Protein AF-A0A022QL47-F1 (afdb_monomer_lite)

Foldseek 3Di:
DDDPDDPDPDPPVVPDPLCVLLVQLLVCLLVLVLVSNLVSVCVVPVCLCVVPVVLQLLSLLSNLLSCVVVVVLVVSVVSLVPRNVVSCVVPVVCVVVSCLSVVSSVDPDLVPRPSVCSNDSVSSVVSSVVSSVSSVCVVCVPPPPVVVVVVVVVVVVVVVVVVVPPDPDPDDDD

pLDDT: mean 76.13, std 16.94, range [38.12, 95.69]

Secondary structure (DSSP, 8-state):
----------SSSSSSHHHHHHHHHHHHHHHT-HHHHHHHHHHH-THHHHH-HHHHHHHHHHHHHHHHHTT-HHHHHHHIIIIIHHHHHH-GGGHHHHHHHHHHHH-S-GGG-TTGGGG-HHHHHHHHHHHHHHHHHHHHTTTTHHHHHHHHHHHHHHHHHHTTS---------

Organism: Erythranthe guttata (NCBI:txid4155)

Structure (mmCIF, N/CA/C/O backbone):
data_AF-A0A022QL47-F1
#
_entry.id   AF-A0A022QL47-F1
#
loop_
_atom_site.group_PDB
_atom_site.id
_atom_site.type_symbol
_atom_site.label_atom_id
_atom_site.label_alt_id
_atom_site.label_comp_id
_atom_site.label_asym_id
_atom_site.label_entity_id
_atom_site.label_seq_id
_atom_site.pdbx_PDB_ins_code
_atom_site.Cartn_x
_atom_site.Cartn_y
_atom_site.Cartn_z
_atom_site.occupancy
_atom_site.B_iso_or_equiv
_atom_site.auth_seq_id
_atom_site.auth_comp_id
_atom_site.auth_asym_id
_atom_site.auth_atom_id
_atom_site.pdbx_PDB_model_num
ATOM 1 N N . MET A 1 1 ? 12.591 -13.178 -60.374 1.00 45.16 1 MET A N 1
ATOM 2 C CA . MET A 1 1 ? 12.314 -13.705 -59.021 1.00 45.16 1 MET A CA 1
ATOM 3 C C . MET A 1 1 ? 13.533 -13.431 -58.144 1.00 45.16 1 MET A C 1
ATOM 5 O O . MET A 1 1 ? 14.550 -14.083 -58.324 1.00 45.16 1 MET A O 1
ATOM 9 N N . ARG A 1 2 ? 13.477 -12.410 -57.283 1.00 39.09 2 ARG A N 1
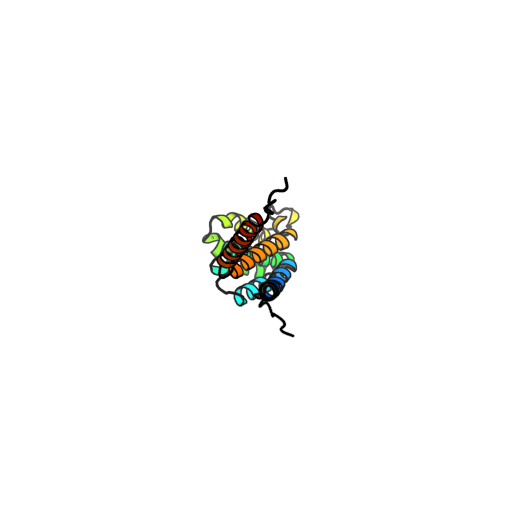ATOM 10 C CA . ARG A 1 2 ? 14.385 -12.206 -56.140 1.00 39.09 2 ARG A CA 1
ATOM 11 C C . ARG A 1 2 ? 13.672 -11.248 -55.192 1.00 39.09 2 ARG A C 1
ATOM 13 O O . ARG A 1 2 ? 13.524 -10.068 -55.479 1.00 39.09 2 ARG A O 1
ATOM 20 N N . ILE A 1 3 ? 13.101 -11.834 -54.152 1.00 42.62 3 ILE A N 1
ATOM 21 C CA . ILE A 1 3 ? 12.292 -11.172 -53.137 1.00 42.62 3 ILE A CA 1
ATOM 22 C C . ILE A 1 3 ? 13.297 -10.614 -52.128 1.00 42.62 3 ILE A C 1
ATOM 24 O O . ILE A 1 3 ? 13.985 -11.390 -51.467 1.00 42.62 3 ILE A O 1
ATOM 28 N N . TYR A 1 4 ? 13.461 -9.293 -52.072 1.00 40.34 4 TYR A N 1
ATOM 29 C CA . TYR A 1 4 ? 14.269 -8.660 -51.032 1.00 40.34 4 TYR A CA 1
ATOM 30 C C . TYR A 1 4 ? 13.483 -8.721 -49.721 1.00 40.34 4 TYR A C 1
ATOM 32 O O . TYR A 1 4 ? 12.565 -7.938 -49.492 1.00 40.34 4 TYR A O 1
ATOM 40 N N . GLY A 1 5 ? 13.823 -9.700 -48.884 1.00 44.22 5 GLY A N 1
ATOM 41 C CA . GLY A 1 5 ? 13.410 -9.736 -47.488 1.00 44.22 5 GLY A CA 1
ATOM 42 C C . GLY A 1 5 ? 14.140 -8.635 -46.729 1.00 44.22 5 GLY A C 1
ATOM 43 O O . GLY A 1 5 ? 15.315 -8.782 -46.402 1.00 44.22 5 GLY A O 1
ATOM 44 N N . PHE A 1 6 ? 13.450 -7.525 -46.477 1.00 38.12 6 PHE A N 1
ATOM 45 C CA . PHE A 1 6 ? 13.882 -6.538 -45.495 1.00 38.12 6 PHE A CA 1
ATOM 46 C C . PHE A 1 6 ? 13.832 -7.190 -44.106 1.00 38.12 6 PHE A C 1
ATOM 48 O O . PHE A 1 6 ? 12.758 -7.645 -43.701 1.00 38.12 6 PHE A O 1
ATOM 55 N N . PRO A 1 7 ? 14.944 -7.258 -43.351 1.00 47.56 7 PRO A N 1
ATOM 56 C CA . PRO A 1 7 ? 14.880 -7.659 -41.962 1.00 47.56 7 PRO A CA 1
ATOM 57 C C . PRO A 1 7 ? 14.367 -6.441 -41.199 1.00 47.56 7 PRO A C 1
ATOM 59 O O . PRO A 1 7 ? 15.139 -5.567 -40.811 1.00 47.56 7 PRO A O 1
ATOM 62 N N . TYR A 1 8 ? 13.052 -6.334 -41.030 1.00 42.28 8 TYR A N 1
ATOM 63 C CA . TYR A 1 8 ? 12.524 -5.425 -40.023 1.00 42.28 8 TYR A CA 1
ATOM 64 C C . TYR A 1 8 ? 13.057 -5.903 -38.664 1.00 42.28 8 TYR A C 1
ATOM 66 O O . TYR A 1 8 ? 12.817 -7.062 -38.306 1.00 42.28 8 TYR A O 1
ATOM 74 N N . PRO A 1 9 ? 13.798 -5.078 -37.904 1.00 49.03 9 PRO A N 1
ATOM 75 C CA . PRO A 1 9 ? 14.074 -5.410 -36.518 1.00 49.03 9 PRO A CA 1
ATOM 76 C C . PRO A 1 9 ? 12.726 -5.464 -35.792 1.00 49.03 9 PRO A C 1
ATOM 78 O O . PRO A 1 9 ? 11.883 -4.583 -35.967 1.00 49.03 9 PRO A O 1
ATOM 81 N N . ARG A 1 10 ? 12.506 -6.554 -35.052 1.00 45.31 10 ARG A N 1
ATOM 82 C CA . ARG A 1 10 ? 11.293 -6.872 -34.287 1.00 45.31 10 ARG A CA 1
ATOM 83 C C . ARG A 1 10 ? 10.793 -5.667 -33.481 1.00 45.31 10 ARG A C 1
ATOM 85 O O . ARG A 1 10 ? 11.210 -5.453 -32.352 1.00 45.31 10 ARG A O 1
ATOM 92 N N . LEU A 1 11 ? 9.830 -4.937 -34.037 1.00 44.00 11 LEU A N 1
ATOM 93 C CA . LEU A 1 11 ? 8.949 -4.040 -33.280 1.00 44.00 11 LEU A CA 1
ATOM 94 C C . LEU A 1 11 ? 7.898 -4.824 -32.470 1.00 44.00 11 LEU A C 1
ATOM 96 O O . LEU A 1 11 ? 7.234 -4.250 -31.622 1.00 44.00 11 LEU A O 1
ATOM 100 N N . ALA A 1 12 ? 7.763 -6.134 -32.709 1.00 46.38 12 ALA A N 1
ATOM 101 C CA . ALA A 1 12 ? 6.812 -7.002 -32.014 1.00 46.38 12 ALA A CA 1
ATOM 102 C C . ALA A 1 12 ? 7.327 -7.559 -30.672 1.00 46.38 12 ALA A C 1
ATOM 104 O O . ALA A 1 12 ? 6.526 -8.029 -29.871 1.00 46.38 12 ALA A O 1
ATOM 105 N N . ASP A 1 13 ? 8.637 -7.501 -30.405 1.00 44.72 13 ASP A N 1
ATOM 106 C CA . ASP A 1 13 ? 9.207 -8.093 -29.183 1.00 44.72 13 ASP A CA 1
ATOM 107 C C . ASP A 1 13 ? 9.128 -7.142 -27.975 1.00 44.72 13 ASP A C 1
ATOM 109 O O . ASP A 1 13 ? 9.217 -7.587 -26.836 1.00 44.72 13 ASP A O 1
ATOM 113 N N . VAL A 1 14 ? 8.918 -5.840 -28.204 1.00 51.97 14 VAL A N 1
ATOM 114 C CA . VAL A 1 14 ? 8.847 -4.837 -27.126 1.00 51.97 14 VAL A CA 1
ATOM 115 C C . VAL A 1 14 ? 7.505 -4.864 -26.370 1.00 51.97 14 VAL A C 1
ATOM 117 O O . VAL A 1 14 ? 7.436 -4.398 -25.233 1.00 51.97 14 VAL A O 1
ATOM 120 N N . ASP A 1 15 ? 6.450 -5.469 -26.923 1.00 53.66 15 ASP A N 1
ATOM 121 C CA . ASP A 1 15 ? 5.080 -5.135 -26.496 1.00 53.66 15 ASP A CA 1
ATOM 122 C C . ASP A 1 15 ? 4.244 -6.300 -25.933 1.00 53.66 15 ASP A C 1
ATOM 124 O O . ASP A 1 15 ? 3.122 -6.097 -25.485 1.00 53.66 15 ASP A O 1
ATOM 128 N N . CYS A 1 16 ? 4.766 -7.531 -25.899 1.00 49.19 16 CYS A N 1
ATOM 129 C CA . CYS A 1 16 ? 4.059 -8.658 -25.266 1.00 49.19 16 CYS A CA 1
ATOM 130 C C . CYS A 1 16 ? 4.639 -9.023 -23.899 1.00 49.19 16 CYS A C 1
ATOM 132 O O . CYS A 1 16 ? 3.880 -9.186 -22.952 1.00 49.19 16 CYS A O 1
ATOM 134 N N . GLU A 1 17 ? 5.962 -9.107 -23.750 1.00 52.97 17 GLU A N 1
ATOM 135 C CA . GLU A 1 17 ? 6.579 -9.504 -22.474 1.00 52.97 17 GLU A CA 1
ATOM 136 C C . GLU A 1 17 ? 6.327 -8.462 -21.377 1.00 52.97 17 GLU A C 1
ATOM 138 O O . GLU A 1 17 ? 5.852 -8.792 -20.294 1.00 52.97 17 GLU A O 1
ATOM 143 N N . THR A 1 18 ? 6.528 -7.176 -21.671 1.00 58.31 18 THR A N 1
ATOM 144 C CA . THR A 1 18 ? 6.310 -6.099 -20.692 1.00 58.31 18 THR A CA 1
ATOM 145 C C . THR A 1 18 ? 4.830 -5.910 -20.345 1.00 58.31 18 THR A C 1
ATOM 147 O O . THR A 1 18 ? 4.514 -5.559 -19.207 1.00 58.31 18 THR A O 1
ATOM 150 N N . VAL A 1 19 ? 3.913 -6.150 -21.292 1.00 60.50 19 VAL A N 1
ATOM 151 C CA . VAL A 1 19 ? 2.455 -6.071 -21.088 1.00 60.50 19 VAL A CA 1
ATOM 152 C C . VAL A 1 19 ? 1.932 -7.282 -20.314 1.00 60.50 19 VAL A C 1
ATOM 154 O O . VAL A 1 19 ? 1.113 -7.126 -19.405 1.00 60.50 19 VAL A O 1
ATOM 157 N N . VAL A 1 20 ? 2.425 -8.484 -20.609 1.00 63.91 20 VAL A N 1
ATOM 158 C CA . VAL A 1 20 ? 2.058 -9.706 -19.881 1.00 63.91 20 VAL A CA 1
ATOM 159 C C . VAL A 1 20 ? 2.553 -9.659 -18.436 1.00 63.91 20 VAL A C 1
ATOM 161 O O . VAL A 1 20 ? 1.839 -10.130 -17.559 1.00 63.91 20 VAL A O 1
ATOM 164 N N . LEU A 1 21 ? 3.705 -9.039 -18.160 1.00 67.19 21 LEU A N 1
ATOM 165 C CA . LEU A 1 21 ? 4.264 -8.948 -16.803 1.00 67.19 21 LEU A CA 1
ATOM 166 C C . LEU A 1 21 ? 3.598 -7.864 -15.934 1.00 67.19 21 LEU A C 1
ATOM 168 O O . LEU A 1 21 ? 3.391 -8.076 -14.744 1.00 67.19 21 LEU A O 1
ATOM 172 N N . ARG A 1 22 ? 3.207 -6.715 -16.507 1.00 74.81 22 ARG A N 1
ATOM 173 C CA . ARG A 1 22 ? 2.544 -5.623 -15.754 1.00 74.81 22 ARG A CA 1
ATOM 174 C C . ARG A 1 22 ? 1.071 -5.886 -15.455 1.00 74.81 22 ARG A C 1
ATOM 176 O O . ARG A 1 22 ? 0.544 -5.416 -14.450 1.00 74.81 22 ARG A O 1
ATOM 183 N N . THR A 1 23 ? 0.387 -6.602 -16.350 1.00 78.56 23 THR A N 1
ATOM 184 C CA . THR A 1 23 ? -1.071 -6.775 -16.288 1.00 78.56 23 THR A CA 1
ATOM 185 C C . THR A 1 23 ? -1.529 -7.508 -15.018 1.00 78.56 23 THR A C 1
ATOM 187 O O . THR A 1 23 ? -2.503 -7.051 -14.420 1.00 78.56 23 THR A O 1
ATOM 190 N N . PRO A 1 24 ? -0.872 -8.595 -14.566 1.00 83.06 24 PRO A N 1
ATOM 191 C CA . PRO A 1 24 ? -1.206 -9.277 -13.318 1.00 83.06 24 PRO A CA 1
ATOM 192 C C . PRO A 1 24 ? -1.069 -8.358 -12.105 1.00 83.06 24 PRO A C 1
ATOM 194 O O . PRO A 1 24 ? -2.014 -8.248 -11.330 1.00 83.06 24 PRO A O 1
ATOM 197 N N . ILE A 1 25 ? 0.050 -7.633 -11.999 1.00 84.88 25 ILE A N 1
ATOM 198 C CA . ILE A 1 25 ? 0.331 -6.712 -10.888 1.00 84.88 25 ILE A CA 1
ATOM 199 C C . ILE A 1 25 ? -0.711 -5.593 -10.850 1.00 84.88 25 ILE A C 1
ATOM 201 O O . ILE A 1 25 ? -1.343 -5.348 -9.825 1.00 84.88 25 ILE A O 1
ATOM 205 N N . LYS A 1 26 ? -0.958 -4.947 -11.996 1.00 85.56 26 LYS A N 1
ATOM 206 C CA . LYS A 1 26 ? -1.948 -3.872 -12.111 1.00 85.56 26 LYS A CA 1
ATOM 207 C C . LYS A 1 26 ? -3.350 -4.353 -11.735 1.00 85.56 26 LYS A C 1
ATOM 209 O O . LYS A 1 26 ? -4.063 -3.652 -11.020 1.00 85.56 26 LYS A O 1
ATOM 214 N N . LYS A 1 27 ? -3.736 -5.552 -12.186 1.00 86.06 27 LYS A N 1
ATOM 215 C CA . LYS A 1 27 ? -5.027 -6.163 -11.844 1.00 86.06 27 LYS A CA 1
ATOM 216 C C . LYS A 1 27 ? -5.136 -6.469 -10.356 1.00 86.06 27 LYS A C 1
ATOM 218 O O . LYS A 1 27 ? -6.167 -6.138 -9.787 1.00 86.06 27 LYS A O 1
ATOM 223 N N . ALA A 1 28 ? -4.093 -7.038 -9.750 1.00 87.25 28 ALA A N 1
ATOM 224 C CA . ALA A 1 28 ? -4.059 -7.354 -8.324 1.00 87.25 28 ALA A CA 1
ATOM 225 C C . ALA A 1 28 ? -4.284 -6.092 -7.471 1.00 87.25 28 ALA A C 1
ATOM 227 O O . ALA A 1 28 ? -5.193 -6.055 -6.643 1.00 87.25 28 ALA A O 1
ATOM 228 N N . ILE A 1 29 ? -3.578 -4.998 -7.778 1.00 87.88 29 ILE A N 1
ATOM 229 C CA . ILE A 1 29 ? -3.757 -3.707 -7.090 1.00 87.88 29 ILE A CA 1
ATOM 230 C C . ILE A 1 29 ? -5.183 -3.170 -7.279 1.00 87.88 29 ILE A C 1
ATOM 232 O O . ILE A 1 29 ? -5.834 -2.760 -6.319 1.00 87.88 29 ILE A O 1
ATOM 236 N N . GLN A 1 30 ? -5.706 -3.197 -8.508 1.00 86.38 30 GLN A N 1
ATOM 237 C CA . GLN A 1 30 ? -7.056 -2.706 -8.803 1.00 86.38 30 GLN A CA 1
ATOM 238 C C . GLN A 1 30 ? -8.153 -3.518 -8.098 1.00 86.38 30 GLN A C 1
ATOM 240 O O . GLN A 1 30 ? -9.165 -2.948 -7.679 1.00 86.38 30 GLN A O 1
ATOM 245 N N . SER A 1 31 ? -7.954 -4.827 -7.920 1.00 86.12 31 SER A N 1
ATOM 246 C CA . SER A 1 31 ? -8.871 -5.678 -7.157 1.00 86.12 31 SER A CA 1
ATOM 247 C C . SER A 1 31 ? -8.744 -5.525 -5.639 1.00 86.12 31 SER A C 1
ATOM 249 O O . SER A 1 31 ? -9.619 -6.016 -4.933 1.00 86.12 31 SER A O 1
ATOM 251 N N . GLY A 1 32 ? -7.725 -4.817 -5.135 1.00 85.19 32 GLY A N 1
ATOM 252 C CA . GLY A 1 32 ? -7.425 -4.731 -3.699 1.00 85.19 32 GLY A CA 1
ATOM 253 C C . GLY A 1 32 ? -6.648 -5.941 -3.165 1.00 85.19 32 GLY A C 1
ATOM 254 O O . GLY A 1 32 ? -6.591 -6.154 -1.963 1.00 85.19 32 GLY A O 1
ATOM 255 N N . ASP A 1 33 ? -6.051 -6.737 -4.051 1.00 89.06 33 ASP A N 1
ATOM 256 C CA . ASP A 1 33 ? -5.192 -7.871 -3.704 1.00 89.06 33 ASP A CA 1
ATOM 257 C C . ASP A 1 33 ? -3.732 -7.390 -3.648 1.00 89.06 33 ASP A C 1
ATOM 259 O O . ASP A 1 33 ? -2.930 -7.597 -4.564 1.00 89.06 33 ASP A O 1
ATOM 263 N N . ALA A 1 34 ? -3.429 -6.610 -2.607 1.00 90.12 34 ALA A N 1
ATOM 264 C CA . ALA A 1 34 ? -2.125 -5.972 -2.433 1.00 90.12 34 ALA A CA 1
ATOM 265 C C . ALA A 1 34 ? -1.014 -6.990 -2.137 1.00 90.12 34 ALA A C 1
ATOM 267 O O . ALA A 1 34 ? 0.090 -6.843 -2.657 1.00 90.12 34 ALA A O 1
ATOM 268 N N . GLU A 1 35 ? -1.322 -8.041 -1.375 1.00 90.31 35 GLU A N 1
ATOM 269 C CA . GLU A 1 35 ? -0.392 -9.130 -1.055 1.00 90.31 35 GLU A CA 1
ATOM 270 C C . GLU A 1 35 ? 0.105 -9.803 -2.338 1.00 90.31 35 GLU A C 1
ATOM 272 O O . GLU A 1 35 ? 1.308 -9.828 -2.609 1.00 90.31 35 GLU A O 1
ATOM 277 N N . ARG A 1 36 ? -0.818 -10.204 -3.221 1.00 90.25 36 ARG A N 1
ATOM 278 C CA . ARG A 1 36 ? -0.448 -10.753 -4.525 1.00 90.25 36 ARG A CA 1
ATOM 279 C C . ARG A 1 36 ? 0.353 -9.765 -5.368 1.00 90.25 36 ARG A C 1
ATOM 281 O O . ARG A 1 36 ? 1.274 -10.166 -6.074 1.00 90.25 36 ARG A O 1
ATOM 288 N N . ALA A 1 37 ? 0.014 -8.477 -5.340 1.00 89.56 37 ALA A N 1
ATOM 289 C CA . ALA A 1 37 ? 0.770 -7.475 -6.089 1.00 89.56 37 ALA A CA 1
ATOM 290 C C . ALA A 1 37 ? 2.231 -7.380 -5.614 1.00 89.56 37 ALA A C 1
ATOM 292 O O . ALA A 1 37 ? 3.135 -7.271 -6.447 1.00 89.56 37 ALA A O 1
ATOM 293 N N . ILE A 1 38 ? 2.462 -7.447 -4.300 1.00 90.19 38 ILE A N 1
ATOM 294 C CA . ILE A 1 38 ? 3.795 -7.452 -3.683 1.00 90.19 38 ILE A CA 1
ATOM 295 C C . ILE A 1 38 ? 4.562 -8.722 -4.072 1.00 90.19 38 ILE A C 1
ATOM 297 O O . ILE A 1 38 ? 5.718 -8.632 -4.493 1.00 90.19 38 ILE A O 1
ATOM 301 N N . GLU A 1 39 ? 3.924 -9.893 -3.996 1.00 90.94 39 GLU A N 1
ATOM 302 C CA . GLU A 1 39 ? 4.519 -11.169 -4.412 1.00 90.94 39 GLU A CA 1
ATOM 303 C C . GLU A 1 39 ? 4.940 -11.151 -5.884 1.00 90.94 39 GLU A C 1
ATOM 305 O O . GLU A 1 39 ? 6.089 -11.453 -6.207 1.00 90.94 39 GL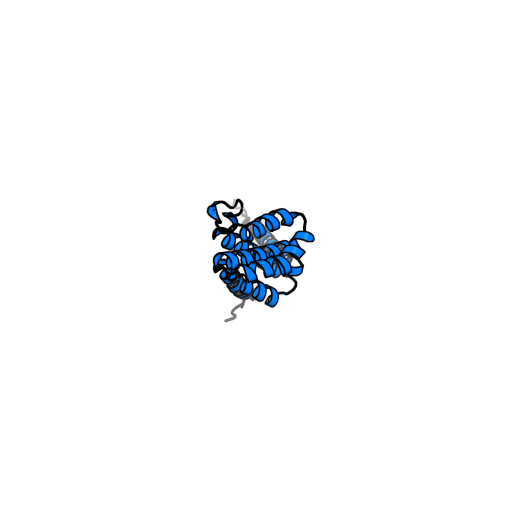U A O 1
ATOM 310 N N . GLU A 1 40 ? 4.043 -10.738 -6.781 1.00 87.62 40 GLU A N 1
ATOM 311 C CA . GLU A 1 40 ? 4.307 -10.664 -8.221 1.00 87.62 40 GLU A CA 1
ATOM 312 C C . GLU A 1 40 ? 5.432 -9.662 -8.533 1.00 87.62 40 GLU A C 1
ATOM 314 O O . GLU A 1 40 ? 6.287 -9.937 -9.375 1.00 87.62 40 GLU A O 1
ATOM 319 N N . LEU A 1 41 ? 5.502 -8.527 -7.826 1.00 87.50 41 LEU A N 1
ATOM 320 C CA . LEU A 1 41 ? 6.609 -7.571 -7.963 1.00 87.50 41 LEU A CA 1
ATOM 321 C C . LEU A 1 41 ? 7.945 -8.154 -7.495 1.00 87.50 41 LEU A C 1
ATOM 323 O O . LEU A 1 41 ? 8.961 -7.970 -8.168 1.00 87.50 41 LEU A O 1
ATOM 327 N N . ASN A 1 42 ? 7.955 -8.874 -6.375 1.00 87.56 42 ASN A N 1
ATOM 328 C CA . ASN A 1 42 ? 9.155 -9.532 -5.868 1.00 87.56 42 ASN A CA 1
ATOM 329 C C . ASN A 1 42 ? 9.600 -10.692 -6.769 1.00 87.56 42 ASN A C 1
ATOM 331 O O . ASN A 1 42 ? 10.799 -10.859 -6.990 1.00 87.56 42 ASN A O 1
ATOM 335 N N . HIS A 1 43 ? 8.663 -11.458 -7.331 1.00 87.06 43 HIS A N 1
ATOM 336 C CA . HIS A 1 43 ? 8.947 -12.489 -8.333 1.00 87.06 43 HIS A CA 1
ATOM 337 C C . HIS A 1 43 ? 9.511 -11.890 -9.621 1.00 87.06 43 HIS A C 1
ATOM 339 O O . HIS A 1 43 ? 10.428 -12.457 -10.216 1.00 87.06 43 HIS A O 1
ATOM 345 N N . LEU A 1 44 ? 8.987 -10.735 -10.034 1.00 83.38 44 LEU A N 1
ATOM 346 C CA . LEU A 1 44 ? 9.455 -10.015 -11.209 1.00 8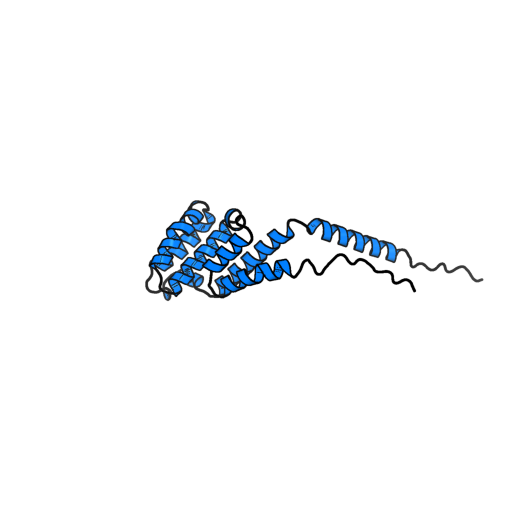3.38 44 LEU A CA 1
ATOM 347 C C . LEU A 1 44 ? 10.884 -9.505 -11.021 1.00 83.38 44 LEU A C 1
ATOM 349 O O . LEU A 1 44 ? 11.738 -9.708 -11.885 1.00 83.38 44 LEU A O 1
ATOM 353 N N . ASN A 1 45 ? 11.142 -8.824 -9.904 1.00 81.56 45 ASN A N 1
ATOM 354 C CA . ASN A 1 45 ? 12.470 -8.378 -9.510 1.00 81.56 45 ASN A CA 1
ATOM 355 C C . ASN A 1 45 ? 12.492 -8.003 -8.008 1.00 81.56 45 ASN A C 1
ATOM 357 O O . ASN A 1 45 ? 11.972 -6.944 -7.640 1.00 81.56 45 ASN A O 1
ATOM 361 N N . PRO A 1 46 ? 13.192 -8.778 -7.153 1.00 85.81 46 PRO A N 1
ATOM 362 C CA . PRO A 1 46 ? 13.268 -8.538 -5.706 1.00 85.81 46 PRO A CA 1
ATOM 363 C C . PRO A 1 46 ? 13.891 -7.196 -5.296 1.00 85.81 46 PRO A C 1
ATOM 365 O O . PRO A 1 46 ? 13.835 -6.814 -4.126 1.00 85.81 46 PRO A O 1
ATOM 368 N N . SER A 1 47 ? 14.556 -6.499 -6.219 1.00 85.62 47 SER A N 1
ATOM 369 C CA . SER A 1 47 ? 15.158 -5.193 -5.959 1.00 85.62 47 SER A CA 1
ATOM 370 C C . SER A 1 47 ? 14.182 -4.031 -6.146 1.00 85.62 47 SER A C 1
ATOM 372 O O . SER A 1 47 ? 14.458 -2.954 -5.629 1.00 85.62 47 SER A O 1
ATOM 374 N N . ILE A 1 48 ? 13.042 -4.213 -6.831 1.00 85.19 48 ILE A N 1
ATOM 375 C CA . ILE A 1 48 ? 12.088 -3.122 -7.119 1.00 85.19 48 ILE A CA 1
ATOM 376 C C . ILE A 1 48 ? 11.635 -2.421 -5.834 1.00 85.19 48 ILE A C 1
ATOM 378 O O . ILE A 1 48 ? 11.731 -1.198 -5.736 1.00 85.19 48 ILE A O 1
ATOM 382 N N . LEU A 1 49 ? 11.195 -3.192 -4.837 1.00 87.06 49 LEU A N 1
ATOM 383 C CA . LEU A 1 49 ? 10.706 -2.643 -3.570 1.00 87.06 49 LEU A CA 1
ATOM 384 C C . LEU A 1 49 ? 11.849 -2.138 -2.678 1.00 87.06 49 LEU A C 1
ATOM 386 O O . LEU A 1 49 ? 11.701 -1.130 -1.994 1.00 87.06 49 LEU A O 1
ATOM 390 N N . LYS A 1 50 ? 13.026 -2.774 -2.745 1.00 86.81 50 LYS A N 1
ATOM 391 C CA . LYS A 1 50 ? 14.222 -2.351 -1.994 1.00 86.81 50 LYS A CA 1
ATOM 392 C C . LYS A 1 50 ? 14.777 -1.014 -2.483 1.00 86.81 50 LYS A C 1
ATOM 394 O O . LYS A 1 50 ? 15.263 -0.218 -1.688 1.00 86.81 50 LYS A O 1
ATOM 399 N N . GLU A 1 51 ? 14.726 -0.781 -3.791 1.00 87.75 51 GLU A N 1
ATOM 400 C CA . GLU A 1 51 ? 15.240 0.429 -4.435 1.00 87.75 51 GLU A CA 1
ATOM 401 C C . GLU A 1 51 ? 14.194 1.554 -4.497 1.00 87.75 51 GLU A C 1
ATOM 403 O O . GLU A 1 51 ? 14.534 2.686 -4.841 1.00 87.75 51 GLU A O 1
ATOM 408 N N . ASN A 1 52 ? 12.930 1.270 -4.165 1.00 88.62 52 ASN A N 1
ATOM 409 C CA . ASN A 1 52 ? 11.869 2.267 -4.070 1.00 88.62 52 ASN A CA 1
ATOM 410 C C . ASN A 1 52 ? 11.029 2.076 -2.792 1.00 88.62 52 ASN A C 1
ATOM 412 O O . ASN A 1 52 ? 9.918 1.542 -2.853 1.00 88.62 52 ASN A O 1
ATOM 416 N N . PRO A 1 53 ? 11.525 2.557 -1.638 1.00 89.50 53 PRO A N 1
ATOM 417 C CA . PRO A 1 53 ? 10.819 2.438 -0.364 1.00 89.50 53 PRO A CA 1
ATOM 418 C C . PRO A 1 53 ? 9.473 3.174 -0.348 1.00 89.50 53 PRO A C 1
ATOM 420 O O . PRO A 1 53 ? 8.574 2.770 0.378 1.00 89.50 53 PRO A O 1
ATOM 423 N N . GLY A 1 54 ? 9.288 4.211 -1.174 1.00 90.94 54 GLY A N 1
ATOM 424 C CA . GLY A 1 54 ? 7.987 4.869 -1.317 1.00 90.94 54 GLY A CA 1
ATOM 425 C C . GLY A 1 54 ? 6.942 3.963 -1.975 1.00 90.94 54 GLY A C 1
ATOM 426 O O . GLY A 1 54 ? 5.785 3.949 -1.559 1.00 90.94 54 GLY A O 1
ATOM 427 N N . LEU A 1 55 ? 7.349 3.171 -2.973 1.00 90.25 55 LEU A N 1
ATOM 428 C CA . LEU A 1 55 ? 6.473 2.189 -3.616 1.00 90.25 55 LEU A CA 1
ATOM 429 C C . LEU A 1 55 ? 6.132 1.040 -2.671 1.00 90.25 55 LEU A C 1
ATOM 431 O O . LEU A 1 55 ? 4.967 0.663 -2.586 1.00 90.25 55 LEU A O 1
ATOM 435 N N . ALA A 1 56 ? 7.135 0.532 -1.948 1.00 91.88 56 ALA A N 1
ATOM 436 C CA . ALA A 1 56 ? 6.929 -0.468 -0.906 1.00 91.88 56 ALA A CA 1
ATOM 437 C C . ALA A 1 56 ? 5.925 0.041 0.136 1.00 91.88 56 ALA A C 1
ATOM 439 O O . ALA A 1 56 ? 4.899 -0.591 0.350 1.00 91.88 56 ALA A O 1
ATOM 440 N N . PHE A 1 57 ? 6.143 1.248 0.671 1.00 93.56 57 PHE A N 1
ATOM 441 C CA . PHE A 1 57 ? 5.240 1.863 1.641 1.00 93.56 57 PHE A CA 1
ATOM 442 C C . PHE A 1 57 ? 3.793 1.926 1.148 1.00 93.56 57 PHE A C 1
ATOM 444 O O . PHE A 1 57 ? 2.883 1.570 1.883 1.00 93.56 57 PHE A O 1
ATOM 451 N N . ARG A 1 58 ? 3.552 2.358 -0.095 1.00 92.12 58 ARG A N 1
ATOM 452 C CA . ARG A 1 58 ? 2.182 2.468 -0.624 1.00 92.12 58 ARG A CA 1
ATOM 453 C C . ARG A 1 58 ? 1.505 1.120 -0.845 1.00 92.12 58 ARG A C 1
ATOM 455 O O . ARG A 1 58 ? 0.289 1.039 -0.692 1.00 92.12 58 ARG A O 1
ATOM 462 N N . LEU A 1 59 ? 2.257 0.082 -1.201 1.00 92.50 59 LEU A N 1
ATOM 463 C CA . LEU A 1 59 ? 1.713 -1.270 -1.339 1.00 92.50 59 LEU A CA 1
ATOM 464 C C . LEU A 1 59 ? 1.363 -1.872 0.024 1.00 92.50 59 LEU A C 1
ATOM 466 O O . LEU A 1 59 ? 0.257 -2.384 0.180 1.00 92.50 59 LEU A O 1
ATOM 470 N N . GLU A 1 60 ? 2.240 -1.721 1.018 1.00 94.50 60 GLU A N 1
ATOM 471 C CA . GLU A 1 60 ? 1.959 -2.143 2.396 1.00 94.50 60 GLU A CA 1
ATOM 472 C C . GLU A 1 60 ? 0.799 -1.337 3.002 1.00 94.50 60 GLU A C 1
ATOM 474 O O . GLU A 1 60 ? -0.097 -1.890 3.634 1.00 94.50 60 GLU A O 1
ATOM 479 N N . GLN A 1 61 ? 0.741 -0.026 2.741 1.00 93.75 61 GLN A N 1
ATOM 480 C CA . GLN A 1 61 ? -0.373 0.835 3.149 1.00 93.75 61 GLN A CA 1
ATOM 481 C C . GLN A 1 61 ? -1.692 0.341 2.541 1.00 93.75 61 GLN A C 1
ATOM 483 O O . GLN A 1 61 ? -2.701 0.269 3.242 1.00 93.75 61 GLN A O 1
ATOM 488 N N . LEU A 1 62 ? -1.691 -0.021 1.251 1.00 92.62 62 LEU A N 1
ATOM 489 C CA . LEU A 1 62 ? -2.865 -0.590 0.596 1.00 92.62 62 LEU A CA 1
ATOM 490 C C . LEU A 1 62 ? -3.271 -1.915 1.249 1.00 92.62 62 LEU A C 1
ATOM 492 O O . LEU A 1 62 ? -4.452 -2.100 1.515 1.00 92.62 62 LEU A O 1
ATOM 496 N N . LEU A 1 63 ? -2.322 -2.799 1.566 1.00 93.81 63 LEU A N 1
ATOM 497 C CA . LEU A 1 63 ? -2.610 -4.051 2.270 1.00 93.81 63 LEU A CA 1
ATOM 498 C C . LEU A 1 63 ? -3.279 -3.799 3.629 1.00 93.81 63 LEU A C 1
ATOM 500 O O . LEU A 1 63 ? -4.334 -4.370 3.905 1.00 93.81 63 LEU A O 1
ATOM 504 N N . VAL A 1 64 ? -2.736 -2.886 4.440 1.00 93.25 64 VAL A N 1
ATOM 505 C CA . VAL A 1 64 ? -3.333 -2.488 5.727 1.00 93.25 64 VAL A CA 1
ATOM 506 C C . VAL A 1 64 ? -4.758 -1.964 5.531 1.00 93.25 64 VAL A C 1
ATOM 508 O O . VAL A 1 64 ? -5.676 -2.390 6.229 1.00 93.25 64 VAL A O 1
ATOM 511 N N . ILE A 1 65 ? -4.975 -1.081 4.554 1.00 90.94 65 ILE A N 1
ATOM 512 C CA . ILE A 1 65 ? -6.299 -0.526 4.242 1.00 90.94 65 ILE A CA 1
ATOM 513 C C . ILE A 1 65 ? -7.292 -1.629 3.855 1.00 90.94 65 ILE A C 1
ATOM 515 O O . ILE A 1 65 ? -8.428 -1.629 4.329 1.00 90.94 65 ILE A O 1
ATOM 519 N N . GLU A 1 66 ? -6.894 -2.580 3.014 1.00 90.88 66 GLU A N 1
ATOM 520 C CA . GLU A 1 66 ? -7.773 -3.671 2.583 1.00 90.88 66 GLU A CA 1
ATOM 521 C C . GLU A 1 66 ? -8.092 -4.638 3.735 1.00 90.88 66 GLU A C 1
ATOM 523 O O . GLU A 1 66 ? -9.235 -5.083 3.869 1.00 90.88 66 GLU A O 1
ATOM 528 N N . LEU A 1 67 ? -7.140 -4.889 4.637 1.00 92.06 67 LEU A N 1
ATOM 529 C CA . LEU A 1 67 ? -7.383 -5.651 5.865 1.00 92.06 67 LEU A CA 1
ATOM 530 C C . LEU A 1 67 ? -8.383 -4.937 6.787 1.00 92.06 67 LEU A C 1
ATOM 532 O O . LEU A 1 67 ? -9.320 -5.571 7.278 1.00 92.06 67 LEU A O 1
ATOM 536 N N . ILE A 1 68 ? -8.262 -3.615 6.947 1.00 89.44 68 ILE A N 1
ATOM 537 C CA . ILE A 1 68 ? -9.222 -2.793 7.703 1.00 89.44 68 ILE A CA 1
ATOM 538 C C . ILE A 1 68 ? -10.624 -2.877 7.083 1.00 89.44 68 ILE A C 1
ATOM 540 O O . ILE A 1 68 ? -11.602 -3.094 7.797 1.00 89.44 68 ILE A O 1
ATOM 544 N N . ARG A 1 69 ? -10.743 -2.776 5.752 1.00 86.88 69 ARG A N 1
ATOM 545 C CA . ARG A 1 69 ? -12.034 -2.887 5.038 1.00 86.88 69 ARG A CA 1
ATOM 546 C C . ARG A 1 69 ? -12.697 -4.248 5.226 1.00 86.88 69 ARG A C 1
ATOM 548 O O . ARG A 1 69 ? -13.922 -4.323 5.283 1.00 86.88 69 ARG A O 1
ATOM 555 N N . ASN A 1 70 ? -11.894 -5.302 5.344 1.00 89.00 70 ASN A N 1
ATOM 556 C CA . ASN A 1 70 ? -12.353 -6.664 5.607 1.00 89.00 70 ASN A CA 1
ATOM 557 C C . ASN A 1 70 ? -12.562 -6.954 7.105 1.00 89.00 70 ASN A C 1
ATOM 559 O O . ASN A 1 70 ? -12.837 -8.095 7.472 1.00 89.00 70 ASN A O 1
ATOM 563 N N . ASN A 1 71 ? -12.455 -5.933 7.964 1.00 88.81 71 ASN A N 1
ATOM 564 C CA . ASN A 1 71 ? -12.570 -6.029 9.419 1.00 88.81 71 ASN A CA 1
ATOM 565 C C . ASN A 1 71 ? -11.544 -6.989 10.058 1.00 88.81 71 ASN A C 1
ATOM 567 O O . ASN A 1 71 ? -11.788 -7.555 11.124 1.00 88.81 71 ASN A O 1
ATOM 571 N N . ASN A 1 72 ? -10.390 -7.174 9.409 1.00 92.19 72 ASN A N 1
ATOM 572 C CA . ASN A 1 72 ? -9.267 -7.962 9.907 1.00 92.19 72 ASN A CA 1
ATOM 573 C C . ASN A 1 72 ? -8.223 -7.044 10.566 1.00 92.19 72 ASN A C 1
ATOM 575 O O . ASN A 1 72 ? -7.121 -6.845 10.055 1.00 92.19 72 ASN A O 1
ATOM 579 N N . LEU A 1 73 ? -8.605 -6.432 11.690 1.00 90.88 73 LEU A N 1
ATOM 580 C CA . LEU A 1 73 ? -7.793 -5.413 12.365 1.00 90.88 73 LEU A CA 1
ATOM 581 C C . LEU A 1 73 ? -6.509 -5.973 12.992 1.00 90.88 73 LEU A C 1
ATOM 583 O O . LEU A 1 73 ? -5.519 -5.254 13.082 1.00 90.88 73 LEU A O 1
ATOM 587 N N . GLU A 1 74 ? -6.517 -7.238 13.419 1.00 92.88 74 GLU A N 1
ATOM 588 C CA . GLU A 1 74 ? -5.354 -7.884 14.039 1.00 92.88 74 GLU A CA 1
ATOM 589 C C . GLU A 1 74 ? -4.210 -8.044 13.031 1.00 92.88 74 GLU A C 1
ATOM 591 O O . GLU A 1 74 ? -3.093 -7.596 13.293 1.00 92.88 74 GLU A O 1
ATOM 596 N N . GLU A 1 75 ? -4.500 -8.581 11.842 1.00 94.06 75 GLU A N 1
ATOM 597 C CA . GLU A 1 75 ? -3.489 -8.688 10.787 1.00 94.06 75 GLU A CA 1
ATOM 598 C C . GLU A 1 75 ? -3.101 -7.304 10.250 1.00 94.06 75 GLU A C 1
ATOM 600 O O . GLU A 1 75 ? -1.926 -7.047 10.005 1.00 94.06 75 GLU A O 1
ATOM 605 N N . ALA A 1 76 ? -4.058 -6.374 10.131 1.00 93.38 76 ALA A N 1
ATOM 606 C CA . ALA A 1 76 ? -3.764 -5.005 9.707 1.00 93.38 76 ALA A CA 1
ATOM 607 C C . ALA A 1 76 ? -2.763 -4.315 10.649 1.00 93.38 76 ALA A C 1
ATOM 609 O O . ALA A 1 76 ? -1.825 -3.660 10.194 1.00 93.38 76 ALA A O 1
ATOM 610 N N . LEU A 1 77 ? -2.944 -4.484 11.963 1.00 93.75 77 LEU A N 1
ATOM 611 C CA . LEU A 1 77 ? -2.035 -3.957 12.974 1.00 93.75 77 LEU A CA 1
ATOM 612 C C . LEU A 1 77 ? -0.651 -4.602 12.875 1.00 93.75 77 LEU A C 1
ATOM 614 O O . LEU A 1 77 ? 0.355 -3.903 12.984 1.00 93.75 77 LEU A O 1
ATOM 618 N N . LYS A 1 78 ? -0.600 -5.916 12.650 1.00 95.69 78 LYS A N 1
ATOM 619 C CA . LYS A 1 78 ? 0.655 -6.647 12.485 1.00 95.69 78 LYS A CA 1
ATOM 620 C C . LYS A 1 78 ? 1.440 -6.149 11.271 1.00 95.69 78 LYS A C 1
ATOM 622 O O . LYS A 1 78 ? 2.588 -5.751 11.437 1.00 95.69 78 LYS A O 1
ATOM 627 N N . VAL A 1 79 ? 0.813 -6.055 10.095 1.00 94.62 79 VAL A N 1
ATOM 628 C CA . VAL A 1 79 ? 1.453 -5.513 8.878 1.00 94.62 79 VAL A CA 1
ATOM 629 C C . VAL A 1 79 ? 1.908 -4.066 9.092 1.00 94.62 79 VAL A C 1
ATOM 631 O O . VAL A 1 79 ? 3.021 -3.692 8.717 1.00 94.62 79 VAL A O 1
ATOM 634 N N . ALA A 1 80 ? 1.094 -3.241 9.758 1.00 94.00 80 ALA A N 1
ATOM 635 C CA . ALA A 1 80 ? 1.468 -1.863 10.059 1.00 94.00 80 ALA A CA 1
ATOM 636 C C . ALA A 1 80 ? 2.729 -1.769 10.942 1.00 94.00 80 ALA A C 1
ATOM 638 O O . ALA A 1 80 ? 3.548 -0.872 10.743 1.00 94.00 80 ALA A O 1
ATOM 639 N N . GLN A 1 81 ? 2.902 -2.682 11.902 1.00 94.12 81 GLN A N 1
ATOM 640 C CA . GLN A 1 81 ? 4.059 -2.708 12.801 1.00 94.12 81 GLN A CA 1
ATOM 641 C C . GLN A 1 81 ? 5.298 -3.353 12.172 1.00 94.12 81 GLN A C 1
ATOM 643 O O . GLN A 1 81 ? 6.400 -2.837 12.346 1.00 94.12 81 GLN A O 1
ATOM 648 N N . GLU A 1 82 ? 5.129 -4.480 11.481 1.00 95.19 82 GLU A N 1
ATOM 649 C CA . GLU A 1 82 ? 6.237 -5.289 10.962 1.00 95.19 82 GLU A CA 1
ATOM 650 C C . GLU A 1 82 ? 6.800 -4.728 9.651 1.00 95.19 82 GLU A C 1
ATOM 652 O O . GLU A 1 82 ? 8.016 -4.732 9.468 1.00 95.19 82 GLU A O 1
ATOM 657 N N . GLU A 1 83 ? 5.944 -4.177 8.784 1.00 93.62 83 GLU A N 1
ATOM 658 C CA . GLU A 1 83 ? 6.334 -3.750 7.435 1.00 93.62 83 GLU A CA 1
ATOM 659 C C . GLU A 1 83 ? 6.260 -2.226 7.261 1.00 93.62 83 GLU A C 1
ATOM 661 O O . GLU A 1 83 ? 7.231 -1.585 6.848 1.00 93.62 83 GLU A O 1
ATOM 666 N N . LEU A 1 84 ? 5.132 -1.602 7.623 1.00 92.62 84 LEU A N 1
ATOM 667 C CA . LEU A 1 84 ? 4.895 -0.185 7.320 1.00 92.62 84 LEU A CA 1
ATOM 668 C C . LEU A 1 84 ? 5.713 0.767 8.214 1.00 92.62 84 LEU A C 1
ATOM 670 O O . LEU A 1 84 ? 6.326 1.720 7.717 1.00 92.62 84 LEU A O 1
ATOM 674 N N . ALA A 1 85 ? 5.753 0.514 9.526 1.00 92.88 85 ALA A N 1
ATOM 675 C CA . ALA A 1 85 ? 6.448 1.363 10.493 1.00 92.88 85 ALA A CA 1
ATOM 676 C C . ALA A 1 85 ? 7.965 1.466 10.231 1.00 92.88 85 ALA A C 1
ATOM 678 O O . ALA A 1 85 ? 8.461 2.593 10.143 1.00 92.88 85 ALA A O 1
ATOM 679 N N . PRO A 1 86 ? 8.711 0.368 9.978 1.00 93.69 86 PRO A N 1
ATOM 680 C CA . PRO A 1 86 ? 10.139 0.455 9.668 1.00 93.69 86 PRO A CA 1
ATOM 681 C C . PRO A 1 86 ? 10.455 1.270 8.410 1.00 93.69 86 PRO A C 1
ATOM 683 O O . PRO A 1 86 ? 11.545 1.841 8.307 1.00 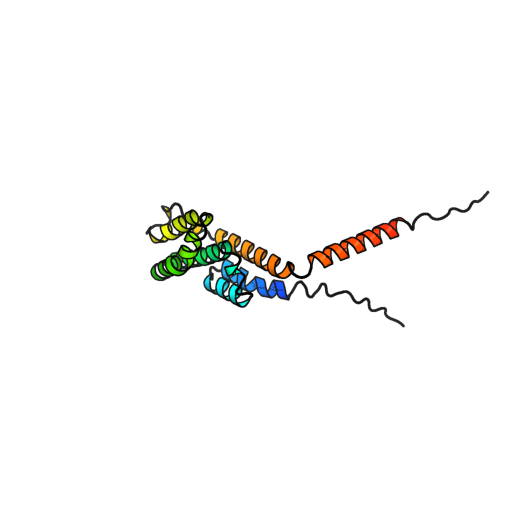93.69 86 PRO A O 1
ATOM 686 N N . ILE A 1 87 ? 9.542 1.311 7.433 1.00 91.62 87 ILE A N 1
ATOM 687 C CA . ILE A 1 87 ? 9.701 2.138 6.233 1.00 91.62 87 ILE A CA 1
ATOM 688 C C . ILE A 1 87 ? 9.447 3.611 6.582 1.00 91.62 87 ILE A C 1
ATOM 690 O O . ILE A 1 87 ? 10.257 4.467 6.224 1.00 91.62 87 ILE A O 1
ATOM 694 N N . GLY A 1 88 ? 8.380 3.913 7.326 1.00 90.50 88 GLY A N 1
ATOM 695 C CA . GLY A 1 88 ? 8.079 5.278 7.769 1.00 90.50 88 GLY A CA 1
ATOM 696 C C . GLY A 1 88 ? 9.188 5.892 8.629 1.00 90.50 88 GLY A C 1
ATOM 697 O O . GLY A 1 88 ? 9.607 7.020 8.379 1.00 90.50 88 GLY A O 1
ATOM 698 N N . GLU A 1 89 ? 9.744 5.130 9.573 1.00 90.19 89 GLU A N 1
ATOM 699 C CA . GLU A 1 89 ? 10.836 5.578 10.452 1.00 90.19 89 GLU A CA 1
ATOM 700 C C . GLU A 1 89 ? 12.123 5.927 9.692 1.00 90.19 89 GLU A C 1
ATOM 702 O O . GLU A 1 89 ? 12.850 6.848 10.066 1.00 90.19 89 GLU A O 1
ATOM 707 N N . LYS A 1 90 ? 12.418 5.203 8.607 1.00 91.25 90 LYS A N 1
ATOM 708 C CA . LYS A 1 90 ? 13.604 5.452 7.772 1.00 91.25 90 LYS A CA 1
ATOM 709 C C . LYS A 1 90 ? 13.417 6.624 6.811 1.00 91.25 90 LYS A C 1
ATOM 711 O O . LYS A 1 90 ? 14.402 7.159 6.299 1.00 91.25 90 LYS A O 1
ATOM 716 N N . HIS A 1 91 ? 12.174 7.014 6.543 1.00 90.06 91 HIS A N 1
ATOM 717 C CA . HIS A 1 91 ? 11.823 7.975 5.509 1.00 90.06 91 HIS A CA 1
ATOM 718 C C . HIS A 1 91 ? 10.855 9.023 6.057 1.00 90.06 91 HIS A C 1
ATOM 720 O O . HIS A 1 91 ? 9.646 8.910 5.894 1.00 90.06 91 HIS A O 1
ATOM 726 N N . ASN A 1 92 ? 11.402 10.104 6.622 1.00 86.19 92 ASN A N 1
ATOM 727 C CA . ASN A 1 92 ? 10.635 11.183 7.263 1.00 86.19 92 ASN A CA 1
ATOM 728 C C . ASN A 1 92 ? 9.456 11.728 6.431 1.00 86.19 92 ASN A C 1
ATOM 730 O O . ASN A 1 92 ? 8.459 12.153 7.001 1.00 86.19 92 ASN A O 1
ATOM 734 N N . GLY A 1 93 ? 9.548 11.711 5.095 1.00 88.94 93 GLY A N 1
ATOM 735 C CA . GLY A 1 93 ? 8.460 12.139 4.203 1.00 88.94 93 GLY A CA 1
ATOM 736 C C . GLY A 1 93 ? 7.239 11.208 4.169 1.00 88.94 93 GLY A C 1
ATOM 737 O O . GLY A 1 93 ? 6.252 11.553 3.533 1.00 88.94 93 GLY A O 1
ATOM 738 N N . LEU A 1 94 ? 7.303 10.043 4.818 1.00 91.00 94 LEU A N 1
ATOM 739 C CA . LEU A 1 94 ? 6.228 9.048 4.896 1.00 91.00 94 LEU A CA 1
ATOM 740 C C . LEU A 1 94 ? 5.580 8.983 6.286 1.00 91.00 94 LEU A C 1
ATOM 742 O O . LEU A 1 94 ? 4.573 8.301 6.445 1.00 91.00 94 LEU A O 1
ATOM 746 N N . LEU A 1 95 ? 6.127 9.683 7.288 1.00 89.81 95 LEU A N 1
ATOM 747 C CA . LEU A 1 95 ? 5.619 9.634 8.664 1.00 89.81 95 LEU A CA 1
ATOM 748 C C . LEU A 1 95 ? 4.183 10.154 8.774 1.00 89.81 95 LEU A C 1
ATOM 750 O O . LEU A 1 95 ? 3.364 9.529 9.435 1.00 89.81 95 LEU A O 1
ATOM 754 N N . GLU A 1 96 ? 3.856 11.241 8.075 1.00 89.94 96 GLU A N 1
ATOM 755 C CA . GLU A 1 96 ? 2.491 11.781 8.059 1.00 89.94 96 GLU A CA 1
ATOM 756 C C . GLU A 1 96 ? 1.493 10.765 7.474 1.00 89.94 96 GLU A C 1
ATOM 758 O O . GLU A 1 96 ? 0.433 10.515 8.044 1.00 89.94 96 GLU A O 1
ATOM 763 N N . GLU A 1 97 ? 1.849 10.109 6.366 1.00 89.94 97 GLU A N 1
ATOM 764 C CA . GLU A 1 97 ? 1.019 9.056 5.768 1.00 89.94 97 GLU A CA 1
ATOM 765 C C . GLU A 1 97 ? 0.913 7.821 6.677 1.00 89.94 97 GLU A C 1
ATOM 767 O O . GLU A 1 97 ? -0.149 7.195 6.751 1.00 89.94 97 GLU A O 1
ATOM 772 N N . LEU A 1 98 ? 1.978 7.479 7.408 1.00 91.06 98 LEU A N 1
ATOM 773 C CA . LEU A 1 98 ? 1.970 6.394 8.390 1.00 91.06 98 LEU A CA 1
ATOM 774 C C . LEU A 1 98 ? 0.994 6.701 9.529 1.00 91.06 98 LEU A C 1
ATOM 776 O O . LEU A 1 98 ? 0.132 5.876 9.827 1.00 91.06 98 LEU A O 1
ATOM 780 N N . GLU A 1 99 ? 1.078 7.892 10.123 1.00 90.94 99 GLU A N 1
ATOM 781 C CA . GLU A 1 99 ? 0.181 8.337 11.195 1.00 90.94 99 GLU A CA 1
ATOM 782 C C . GLU A 1 99 ? -1.282 8.306 10.752 1.00 90.94 99 GLU A C 1
ATOM 784 O O . GLU A 1 99 ? -2.145 7.807 11.479 1.00 90.94 99 GLU A O 1
ATOM 789 N N . ARG A 1 100 ? -1.567 8.769 9.530 1.00 91.25 100 ARG A N 1
ATOM 790 C CA . ARG A 1 100 ? -2.913 8.707 8.947 1.00 91.25 100 ARG A CA 1
ATOM 791 C C . ARG A 1 100 ? -3.406 7.272 8.789 1.00 91.25 100 ARG A C 1
ATOM 793 O O . ARG A 1 100 ? -4.549 6.983 9.130 1.00 91.25 100 ARG A O 1
ATOM 800 N N . THR A 1 101 ? -2.546 6.369 8.324 1.00 90.75 101 THR A N 1
ATOM 801 C CA . THR A 1 101 ? -2.895 4.953 8.128 1.00 90.75 101 THR A CA 1
ATOM 802 C C . THR A 1 101 ? -3.172 4.263 9.461 1.00 90.75 101 THR A C 1
ATOM 804 O O . THR A 1 101 ? -4.198 3.609 9.614 1.00 90.75 101 THR A O 1
ATOM 807 N N . VAL A 1 102 ? -2.301 4.449 10.456 1.00 87.56 102 VAL A N 1
ATOM 808 C CA . VAL A 1 102 ? -2.460 3.840 11.787 1.00 87.56 102 VAL A CA 1
ATOM 809 C C . VAL A 1 102 ? -3.649 4.440 12.534 1.00 87.56 102 VAL A C 1
ATOM 811 O O . VAL A 1 102 ? -4.328 3.730 13.271 1.00 87.56 102 VAL A O 1
ATOM 814 N N . SER A 1 103 ? -3.967 5.716 12.299 1.00 89.12 103 SER A N 1
ATOM 815 C CA . SER A 1 103 ? -5.170 6.338 12.856 1.00 89.12 103 SER A CA 1
ATOM 816 C C . SER A 1 103 ? -6.431 5.570 12.461 1.00 89.12 103 SER A C 1
ATOM 818 O O . SER A 1 103 ? -7.307 5.408 13.302 1.00 89.12 103 SER A O 1
ATOM 820 N N . LEU A 1 104 ? -6.512 5.011 11.244 1.00 86.94 104 LEU A N 1
ATOM 821 C CA . LEU A 1 104 ? -7.656 4.187 10.828 1.00 86.94 104 LEU A CA 1
ATOM 822 C C . LEU A 1 104 ? -7.870 2.970 11.738 1.00 86.94 104 LEU A C 1
ATOM 824 O O . LEU A 1 104 ? -9.010 2.590 11.965 1.00 86.94 104 LEU A O 1
ATOM 828 N N . LEU A 1 105 ? -6.810 2.393 12.311 1.00 84.94 105 LEU A N 1
ATOM 829 C CA . LEU A 1 105 ? -6.919 1.270 13.251 1.00 84.94 105 LEU A CA 1
ATOM 830 C C . LEU A 1 105 ? -7.472 1.687 14.624 1.00 84.94 105 LEU A C 1
ATOM 832 O O . LEU A 1 105 ? -7.947 0.838 15.372 1.00 84.94 105 LEU A O 1
ATOM 836 N N . ALA A 1 106 ? -7.401 2.976 14.966 1.00 82.75 106 ALA A N 1
ATOM 837 C CA . ALA A 1 106 ? -7.817 3.506 16.263 1.00 82.75 106 ALA A CA 1
ATOM 838 C C . ALA A 1 106 ? -9.275 4.005 16.296 1.00 82.75 106 ALA A C 1
ATOM 840 O O . ALA A 1 106 ? -9.796 4.269 17.380 1.00 82.75 106 ALA A O 1
ATOM 841 N N . PHE A 1 107 ? -9.937 4.153 15.141 1.00 79.12 107 PHE A N 1
ATOM 842 C CA . PHE A 1 107 ? -11.322 4.628 15.054 1.00 79.12 107 PHE A CA 1
ATOM 843 C C . PHE A 1 107 ? -12.293 3.493 14.715 1.00 79.12 107 PHE A C 1
ATOM 845 O O . PHE A 1 107 ? -12.118 2.787 13.730 1.00 79.12 107 PHE A O 1
ATOM 852 N N . GLU A 1 108 ? -13.377 3.380 15.489 1.00 66.75 108 GLU A N 1
ATOM 853 C CA . GLU A 1 108 ? -14.473 2.433 15.219 1.00 66.75 108 GLU A CA 1
ATOM 854 C C . GLU A 1 108 ? -15.384 2.883 14.058 1.00 66.75 108 GLU A C 1
ATOM 856 O O . GLU A 1 108 ? -15.994 2.051 13.390 1.00 66.75 108 GLU A O 1
ATOM 861 N N . ASP A 1 109 ? -15.475 4.196 13.798 1.00 68.94 109 ASP A N 1
ATOM 862 C CA . ASP A 1 109 ? -16.233 4.767 12.676 1.00 68.94 109 ASP A CA 1
ATOM 863 C C . ASP A 1 109 ? -15.332 5.631 11.788 1.00 68.94 109 ASP A C 1
ATOM 865 O O . ASP A 1 109 ? -14.984 6.772 12.116 1.00 68.94 109 ASP A O 1
ATOM 869 N N . PHE A 1 110 ? -14.997 5.091 10.617 1.00 69.81 110 PHE A N 1
ATOM 870 C CA . PHE A 1 110 ? -14.143 5.748 9.632 1.00 69.81 110 PHE A CA 1
ATOM 871 C C . PHE A 1 110 ? -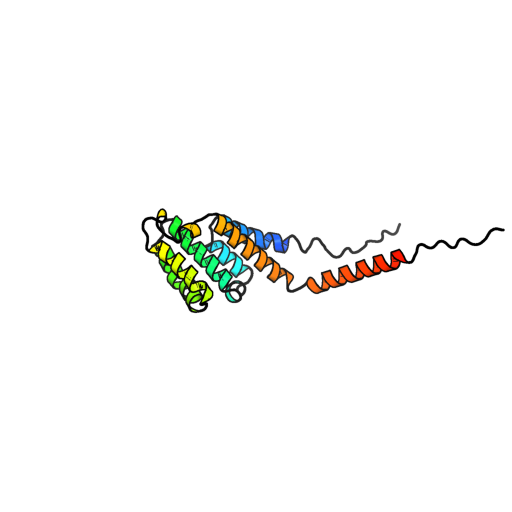14.730 7.060 9.102 1.00 69.81 110 PHE A C 1
ATOM 873 O O . PHE A 1 110 ? -13.969 7.902 8.642 1.00 69.81 110 PHE A O 1
ATOM 880 N N . LYS A 1 111 ? -16.050 7.295 9.189 1.00 67.62 111 LYS A N 1
ATOM 881 C CA . LYS A 1 111 ? -16.679 8.531 8.677 1.00 67.62 111 LYS A CA 1
ATOM 882 C C . LYS A 1 111 ? -16.238 9.792 9.416 1.00 67.62 111 LYS A C 1
ATOM 884 O O . LYS A 1 111 ? -16.341 10.882 8.860 1.00 67.62 111 LYS A O 1
ATOM 889 N N . ASN A 1 112 ? -15.756 9.642 10.647 1.00 67.31 112 ASN A N 1
ATOM 890 C CA . ASN A 1 112 ? -15.240 10.743 11.459 1.00 67.31 112 ASN A CA 1
ATOM 891 C C . ASN A 1 112 ? -13.705 10.813 11.446 1.00 67.31 112 ASN A C 1
ATOM 893 O O . ASN A 1 112 ? -13.127 11.685 12.093 1.00 67.31 112 ASN A O 1
ATOM 897 N N . CYS A 1 113 ? -13.039 9.902 10.731 1.00 74.88 113 CYS A N 1
ATOM 898 C CA . CYS A 1 113 ? -11.589 9.875 10.637 1.00 74.88 113 CYS A CA 1
ATOM 899 C C . CYS A 1 113 ? -11.111 10.851 9.553 1.00 74.88 113 CYS A C 1
ATOM 901 O O . CYS A 1 113 ? -11.593 10.826 8.422 1.00 74.88 113 CYS A O 1
ATOM 903 N N . SER A 1 114 ? -10.110 11.676 9.865 1.00 77.44 114 SER A N 1
ATOM 904 C CA . SER A 1 114 ? -9.464 12.562 8.883 1.00 77.44 114 SER A CA 1
ATOM 905 C C . SER A 1 114 ? -8.758 11.803 7.753 1.00 77.44 114 SER A C 1
ATOM 907 O O . SER A 1 114 ? -8.476 12.394 6.717 1.00 77.44 114 SER A O 1
ATOM 909 N N . ALA A 1 115 ? -8.493 10.508 7.946 1.00 81.69 115 ALA A N 1
ATOM 910 C CA . ALA A 1 115 ? -7.868 9.617 6.977 1.00 81.69 115 ALA A CA 1
ATOM 911 C C . ALA A 1 115 ? -8.877 8.772 6.173 1.00 81.69 115 ALA A C 1
ATOM 913 O O . ALA A 1 115 ? -8.480 7.836 5.482 1.00 81.69 115 ALA A O 1
ATOM 914 N N . ALA A 1 116 ? -10.181 9.064 6.262 1.00 81.00 116 ALA A N 1
ATOM 915 C CA . ALA A 1 116 ? -11.225 8.316 5.554 1.00 81.00 116 ALA A CA 1
ATOM 916 C C . ALA A 1 116 ? -11.038 8.296 4.028 1.00 81.00 116 ALA A C 1
ATOM 918 O O . ALA A 1 116 ? -11.470 7.358 3.361 1.00 81.00 116 ALA A O 1
ATOM 919 N N . ASP A 1 117 ? -10.383 9.319 3.481 1.00 84.31 117 ASP A N 1
ATOM 920 C CA . ASP A 1 117 ? -10.022 9.431 2.069 1.00 84.31 117 ASP A CA 1
ATOM 921 C C . ASP A 1 117 ? -9.071 8.319 1.603 1.00 84.31 117 ASP A C 1
ATOM 923 O O . ASP A 1 117 ? -9.153 7.896 0.452 1.00 84.31 117 ASP A O 1
ATOM 927 N N . LEU A 1 118 ? -8.239 7.763 2.492 1.00 82.94 118 LEU A N 1
ATOM 928 C CA . LEU A 1 118 ? -7.382 6.614 2.175 1.00 82.94 118 LEU A CA 1
ATOM 929 C C . LEU A 1 118 ? -8.186 5.351 1.822 1.00 82.94 118 LEU A C 1
ATOM 931 O O . LEU A 1 118 ? -7.670 4.464 1.147 1.00 82.94 118 LEU A O 1
ATOM 935 N N . LEU A 1 119 ? -9.455 5.263 2.237 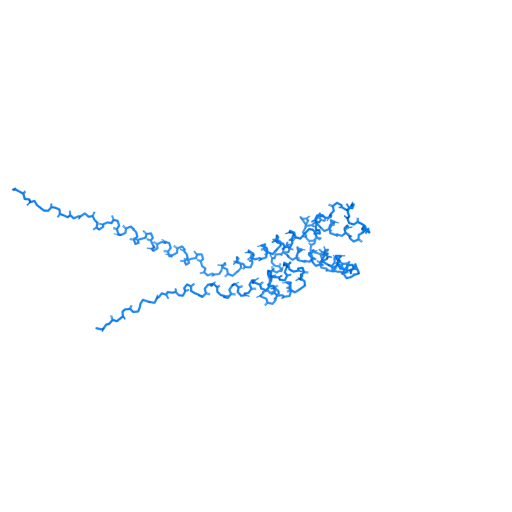1.00 81.38 119 LEU A N 1
ATOM 936 C CA . LEU A 1 119 ? -10.337 4.137 1.910 1.00 81.38 119 LEU A CA 1
ATOM 937 C C . LEU A 1 119 ? -10.948 4.245 0.499 1.00 81.38 119 LEU A C 1
ATOM 939 O O . LEU A 1 119 ? -11.626 3.311 0.045 1.00 81.38 119 LEU A O 1
ATOM 943 N N . ASP A 1 120 ? -10.739 5.359 -0.206 1.00 84.25 120 ASP A N 1
ATOM 944 C CA . ASP A 1 120 ? -11.312 5.578 -1.530 1.00 84.25 120 ASP A CA 1
ATOM 945 C C . ASP A 1 120 ? -10.722 4.614 -2.576 1.00 84.25 120 ASP A C 1
ATOM 947 O O . ASP A 1 120 ? -9.526 4.323 -2.621 1.00 84.25 120 ASP A O 1
ATOM 951 N N . VAL A 1 121 ? -11.583 4.098 -3.455 1.00 82.06 121 VAL A N 1
ATOM 952 C CA . VAL A 1 121 ? -11.194 3.137 -4.500 1.00 82.06 121 VAL A CA 1
ATOM 953 C C . VAL A 1 121 ? -10.261 3.777 -5.538 1.00 82.06 121 VAL A C 1
ATOM 955 O O . VAL A 1 121 ? -9.456 3.078 -6.159 1.00 82.06 121 VAL A O 1
ATOM 958 N N . SER A 1 122 ? -10.313 5.100 -5.713 1.00 84.56 122 SER A N 1
ATOM 959 C CA . SER A 1 122 ? -9.399 5.857 -6.577 1.00 84.56 122 SER A CA 1
ATOM 960 C C . SER A 1 122 ? -7.931 5.651 -6.196 1.00 84.56 122 SER A C 1
ATOM 962 O O . SER A 1 122 ? -7.099 5.513 -7.096 1.00 84.56 122 SER A O 1
ATOM 964 N N . ARG A 1 123 ? -7.622 5.469 -4.905 1.00 83.94 123 ARG A N 1
ATOM 965 C CA . ARG A 1 123 ? -6.261 5.195 -4.419 1.00 83.94 123 ARG A CA 1
ATOM 966 C C . ARG A 1 123 ? -5.670 3.924 -5.031 1.00 83.94 123 ARG A C 1
ATOM 968 O O . ARG A 1 123 ? -4.497 3.909 -5.398 1.00 83.94 123 ARG A O 1
ATOM 975 N N . ARG A 1 124 ? -6.485 2.883 -5.253 1.00 86.12 124 ARG A N 1
ATOM 976 C CA . ARG A 1 124 ? -6.043 1.667 -5.969 1.00 86.12 124 ARG A CA 1
ATOM 977 C C . ARG A 1 124 ? -5.591 1.994 -7.386 1.00 86.12 124 ARG A C 1
ATOM 979 O O . ARG A 1 124 ? -4.603 1.450 -7.865 1.00 86.12 124 ARG A O 1
ATOM 986 N N . THR A 1 125 ? -6.305 2.890 -8.063 1.00 83.38 125 THR A N 1
ATOM 987 C CA . THR A 1 125 ? -5.981 3.292 -9.438 1.00 83.38 125 THR A CA 1
ATOM 988 C C . THR A 1 125 ? -4.692 4.109 -9.488 1.00 83.38 125 THR A C 1
ATOM 990 O O . THR A 1 125 ? -3.873 3.892 -10.378 1.00 83.38 125 THR A O 1
ATOM 993 N N . GLU A 1 126 ? -4.480 5.001 -8.521 1.00 86.31 126 GLU A N 1
ATOM 994 C CA . GLU A 1 126 ? -3.245 5.783 -8.393 1.00 86.31 126 GLU A CA 1
ATOM 995 C C . GLU A 1 126 ? -2.027 4.883 -8.176 1.00 86.31 126 GLU A C 1
ATOM 997 O O . GLU A 1 126 ? -1.077 4.939 -8.960 1.00 86.31 126 GLU A O 1
ATOM 1002 N N . ILE A 1 127 ? -2.093 3.987 -7.185 1.00 85.56 127 ILE A N 1
ATOM 1003 C CA . ILE A 1 127 ? -1.013 3.036 -6.880 1.00 85.56 127 ILE A CA 1
ATOM 1004 C C . ILE A 1 127 ? -0.761 2.120 -8.081 1.00 85.56 127 ILE A C 1
ATOM 1006 O O . ILE A 1 127 ? 0.387 1.895 -8.462 1.00 85.56 127 ILE A O 1
ATOM 1010 N N . ALA A 1 128 ? -1.821 1.635 -8.732 1.00 84.88 128 ALA A N 1
ATOM 1011 C CA . ALA A 1 128 ? -1.701 0.793 -9.915 1.00 84.88 128 ALA A CA 1
ATOM 1012 C C . ALA A 1 128 ? -0.970 1.514 -11.055 1.00 84.88 128 ALA A C 1
ATOM 1014 O O . ALA A 1 128 ? -0.103 0.920 -11.688 1.00 84.88 128 ALA A O 1
ATOM 1015 N N . ASN A 1 129 ? -1.288 2.785 -11.314 1.00 84.56 129 ASN A N 1
ATOM 1016 C CA . ASN A 1 129 ? -0.629 3.577 -12.356 1.00 84.56 129 ASN A CA 1
ATOM 1017 C C . ASN A 1 129 ? 0.834 3.878 -12.020 1.00 84.56 129 ASN A C 1
ATOM 1019 O O . ASN A 1 129 ? 1.690 3.873 -12.908 1.00 84.56 129 ASN A O 1
ATOM 1023 N N . GLU A 1 130 ? 1.133 4.126 -10.750 1.00 85.50 130 GLU A N 1
ATOM 1024 C CA . GLU A 1 130 ? 2.498 4.364 -10.308 1.00 85.50 130 GLU A CA 1
ATOM 1025 C C . GLU A 1 130 ? 3.368 3.110 -10.421 1.00 85.50 130 GLU A C 1
ATOM 1027 O O . GLU A 1 130 ? 4.458 3.173 -10.993 1.00 85.50 130 GLU A O 1
ATOM 1032 N N . VAL A 1 131 ? 2.871 1.960 -9.954 1.00 84.00 131 VAL A N 1
ATOM 1033 C CA . VAL A 1 131 ? 3.543 0.665 -10.120 1.00 84.00 131 VAL A CA 1
ATOM 1034 C C . VAL A 1 131 ? 3.753 0.363 -11.603 1.00 84.00 131 VAL A C 1
ATOM 1036 O O . VAL A 1 131 ? 4.858 0.014 -12.008 1.00 84.00 131 VAL A O 1
ATOM 1039 N N . ASP A 1 132 ? 2.731 0.559 -12.437 1.00 83.88 132 ASP A N 1
ATOM 1040 C CA . ASP A 1 132 ? 2.781 0.332 -13.887 1.00 83.88 132 ASP A CA 1
ATOM 1041 C C . ASP A 1 132 ? 3.866 1.186 -14.571 1.00 83.88 132 ASP A C 1
ATOM 1043 O O . ASP A 1 132 ? 4.624 0.686 -15.412 1.00 83.88 132 ASP A O 1
ATOM 1047 N N . SER A 1 133 ? 3.988 2.449 -14.153 1.00 81.44 133 SER A N 1
ATOM 1048 C CA . SER A 1 133 ? 4.997 3.401 -14.637 1.00 81.44 133 SER A CA 1
ATOM 1049 C C . SER A 1 133 ? 6.406 3.057 -14.152 1.00 81.44 133 SER A C 1
ATOM 1051 O O . SER A 1 133 ? 7.360 3.126 -14.925 1.00 81.44 133 SER A O 1
ATOM 1053 N N . TYR A 1 134 ? 6.547 2.644 -12.892 1.00 83.06 134 TYR A N 1
ATOM 1054 C CA . TYR A 1 134 ? 7.830 2.228 -12.325 1.00 83.06 134 TYR A CA 1
ATOM 1055 C C . TYR A 1 134 ? 8.340 0.928 -12.956 1.00 83.06 134 TYR A C 1
ATOM 1057 O O . TYR A 1 134 ? 9.518 0.786 -13.280 1.00 83.06 134 TYR A O 1
ATOM 1065 N N . VAL A 1 135 ? 7.437 -0.026 -13.176 1.00 78.81 135 VAL A N 1
ATOM 1066 C CA . VAL A 1 135 ? 7.740 -1.259 -13.896 1.00 78.81 135 VAL A CA 1
ATOM 1067 C C . VAL A 1 135 ? 8.181 -0.907 -15.321 1.00 78.81 135 VAL A C 1
ATOM 1069 O O . VAL A 1 135 ? 9.252 -1.344 -15.727 1.00 78.81 135 VAL A O 1
ATOM 1072 N N . LEU A 1 136 ? 7.456 -0.047 -16.062 1.00 75.88 136 LEU A N 1
ATOM 1073 C CA . LEU A 1 136 ? 7.906 0.435 -17.388 1.00 75.88 136 LEU A CA 1
ATOM 1074 C C . LEU A 1 136 ? 9.333 0.958 -17.356 1.00 75.88 136 LEU A C 1
ATOM 1076 O O . LEU A 1 136 ? 10.164 0.472 -18.120 1.00 75.88 136 LEU A O 1
ATOM 1080 N N . SER A 1 137 ? 9.620 1.928 -16.489 1.00 75.38 137 SER A N 1
ATOM 1081 C CA . SER A 1 137 ? 10.938 2.556 -16.469 1.00 75.38 137 SER A CA 1
ATOM 1082 C C . SER A 1 137 ? 12.038 1.529 -16.216 1.00 75.38 137 SER A C 1
ATOM 1084 O O . SER A 1 137 ? 13.031 1.532 -16.932 1.00 75.38 137 SER A O 1
ATOM 1086 N N . ARG A 1 138 ? 11.828 0.562 -15.315 1.00 73.06 138 ARG A N 1
ATOM 1087 C CA . ARG A 1 138 ? 12.803 -0.507 -15.045 1.00 73.06 138 ARG A CA 1
ATOM 1088 C C . ARG A 1 138 ? 13.036 -1.467 -16.203 1.00 73.06 138 ARG A C 1
ATOM 1090 O O . ARG A 1 138 ? 14.170 -1.908 -16.383 1.00 73.06 138 ARG A O 1
ATOM 1097 N N . PHE A 1 139 ? 12.010 -1.785 -16.989 1.00 65.00 139 PHE A N 1
ATOM 1098 C CA . PHE A 1 139 ? 12.177 -2.625 -18.180 1.00 65.00 139 PHE A CA 1
ATOM 1099 C C . PHE A 1 139 ? 12.822 -1.862 -19.348 1.00 65.00 139 PHE A C 1
ATOM 1101 O O . PHE A 1 139 ? 13.565 -2.460 -20.127 1.00 65.00 139 PHE A O 1
ATOM 1108 N N . PHE A 1 140 ? 12.605 -0.545 -19.441 1.00 59.59 140 PHE A N 1
ATOM 1109 C CA . PHE A 1 140 ? 13.086 0.290 -20.547 1.00 59.59 140 PHE A CA 1
ATOM 1110 C C . PHE A 1 140 ? 14.425 1.014 -20.291 1.00 59.59 140 PHE A C 1
ATOM 1112 O O . PHE A 1 140 ? 15.109 1.364 -21.259 1.00 59.59 140 PHE A O 1
ATOM 1119 N N . ASP A 1 141 ? 14.872 1.155 -19.036 1.00 55.81 141 ASP A N 1
ATOM 1120 C CA . ASP A 1 141 ? 16.142 1.819 -18.667 1.00 55.81 141 ASP A CA 1
ATOM 1121 C C . ASP A 1 141 ? 17.410 1.079 -19.144 1.00 55.81 141 ASP A C 1
ATOM 1123 O O . ASP A 1 141 ? 18.524 1.594 -19.043 1.00 55.81 141 ASP A O 1
ATOM 1127 N N . GLY A 1 142 ? 17.272 -0.127 -19.703 1.00 51.41 142 GLY A N 1
ATOM 1128 C CA . GLY A 1 142 ? 18.403 -0.943 -20.145 1.00 51.41 142 GLY A CA 1
ATOM 1129 C C . GLY A 1 142 ? 18.700 -0.951 -21.648 1.00 51.41 142 GLY A C 1
ATOM 1130 O O . GLY A 1 142 ? 19.841 -1.244 -22.015 1.00 51.41 142 GLY A O 1
ATOM 1131 N N . LYS A 1 143 ? 17.727 -0.703 -22.542 1.00 49.25 143 LYS A N 1
ATOM 1132 C CA . LYS A 1 143 ? 17.904 -1.082 -23.965 1.00 49.25 143 LYS A CA 1
ATOM 1133 C C . LYS A 1 143 ? 17.433 -0.103 -25.042 1.00 49.25 143 LYS A C 1
ATOM 1135 O O . LYS A 1 143 ? 17.962 -0.193 -26.149 1.00 49.25 143 LYS A O 1
ATOM 1140 N N . ASP A 1 144 ? 16.594 0.896 -24.753 1.00 51.31 144 ASP A N 1
ATOM 1141 C CA . ASP A 1 144 ? 15.915 1.600 -25.859 1.00 51.31 144 ASP A CA 1
ATOM 1142 C C . ASP A 1 144 ? 16.196 3.100 -25.996 1.00 51.31 144 ASP A C 1
ATOM 1144 O O . ASP A 1 144 ? 16.041 3.640 -27.091 1.00 51.31 144 ASP A O 1
ATOM 1148 N N . ALA A 1 145 ? 16.743 3.786 -24.987 1.00 43.69 145 ALA A N 1
ATOM 1149 C CA . ALA A 1 145 ? 17.072 5.213 -25.131 1.00 43.69 145 ALA A CA 1
ATOM 1150 C C . ALA A 1 145 ? 18.134 5.477 -26.226 1.00 43.69 145 ALA A C 1
ATOM 1152 O O . ALA A 1 145 ? 18.050 6.449 -26.986 1.00 43.69 145 ALA A O 1
ATOM 1153 N N . LYS A 1 146 ? 19.114 4.573 -26.377 1.00 51.91 146 LYS A N 1
ATOM 1154 C CA . LYS A 1 146 ? 20.113 4.644 -27.461 1.00 51.91 146 LYS A CA 1
ATOM 1155 C C . LYS A 1 146 ? 19.526 4.246 -28.821 1.00 51.91 146 LYS A C 1
ATOM 1157 O O . LYS A 1 146 ? 19.903 4.837 -29.833 1.00 51.91 146 LYS A O 1
ATOM 1162 N N . THR A 1 147 ? 18.579 3.309 -28.849 1.00 49.78 147 THR A N 1
ATOM 1163 C CA . THR A 1 147 ? 17.963 2.777 -30.077 1.00 49.78 147 THR A CA 1
ATOM 1164 C C . THR A 1 147 ? 16.943 3.748 -30.669 1.00 49.78 147 THR A C 1
ATOM 1166 O O . THR A 1 147 ? 16.930 3.955 -31.883 1.00 49.78 147 THR A O 1
ATOM 1169 N N . ILE A 1 148 ? 16.161 4.429 -29.824 1.00 52.78 148 ILE A N 1
ATOM 1170 C CA . ILE A 1 148 ? 15.202 5.464 -30.238 1.00 52.78 148 ILE A CA 1
ATOM 1171 C C . ILE A 1 148 ? 15.954 6.693 -30.762 1.00 52.78 148 ILE A C 1
ATOM 1173 O O . ILE A 1 148 ? 15.652 7.179 -31.850 1.00 52.78 148 ILE A O 1
ATOM 1177 N N . THR A 1 149 ? 17.007 7.138 -30.065 1.00 55.62 149 THR A N 1
ATOM 1178 C CA . THR A 1 149 ? 17.835 8.266 -30.531 1.00 55.62 149 THR A CA 1
ATOM 1179 C C . THR A 1 149 ? 18.565 7.936 -31.838 1.00 55.62 149 THR A C 1
ATOM 1181 O O . THR A 1 149 ? 18.650 8.777 -32.735 1.00 55.62 149 THR A O 1
ATOM 1184 N N . GLY A 1 150 ? 19.080 6.708 -31.978 1.00 56.66 150 GLY A N 1
ATOM 1185 C CA . GLY A 1 150 ? 19.715 6.236 -33.213 1.00 56.66 150 GLY A CA 1
ATOM 1186 C C . GLY A 1 150 ? 18.738 6.167 -34.388 1.00 56.66 150 GLY A C 1
ATOM 1187 O O . GLY A 1 150 ? 19.036 6.666 -35.472 1.00 56.66 150 GLY A O 1
ATOM 1188 N N . SER A 1 151 ? 17.539 5.630 -34.154 1.00 59.72 151 SER A N 1
ATOM 1189 C CA . SER A 1 151 ? 16.473 5.539 -35.159 1.00 59.72 151 SER A CA 1
ATOM 1190 C C . SER A 1 151 ? 15.957 6.920 -35.581 1.00 59.72 151 SER A C 1
ATOM 1192 O O . SER A 1 151 ? 15.824 7.174 -36.777 1.00 59.72 151 SER A O 1
ATOM 1194 N N . MET A 1 152 ? 15.759 7.853 -34.638 1.00 62.81 152 MET A N 1
ATOM 1195 C CA . MET A 1 152 ? 15.398 9.245 -34.948 1.00 62.81 152 MET A CA 1
ATOM 1196 C C . MET A 1 152 ? 16.485 9.959 -35.755 1.00 62.81 152 MET A C 1
ATOM 1198 O O . MET A 1 152 ? 16.163 10.648 -36.721 1.00 62.81 152 MET A O 1
ATOM 1202 N N . LYS A 1 153 ? 17.770 9.779 -35.414 1.00 63.09 153 LYS A N 1
ATOM 1203 C CA . LYS A 1 153 ? 18.879 10.353 -36.198 1.00 63.09 153 LYS A CA 1
ATOM 1204 C C . LYS A 1 153 ? 18.900 9.823 -37.629 1.00 63.09 153 LYS A C 1
ATOM 1206 O O . LYS A 1 153 ? 19.088 10.611 -38.551 1.00 63.09 153 LYS A O 1
ATOM 1211 N N . ASN A 1 154 ? 18.669 8.525 -37.822 1.00 66.69 154 ASN A N 1
ATOM 1212 C CA . ASN A 1 154 ? 18.624 7.922 -39.154 1.00 66.69 154 ASN A CA 1
ATOM 1213 C C . ASN A 1 154 ? 17.428 8.430 -39.971 1.00 66.69 154 ASN A C 1
ATOM 1215 O O . ASN A 1 154 ? 17.603 8.785 -41.133 1.00 66.69 154 ASN A O 1
ATOM 1219 N N . LEU A 1 155 ? 16.241 8.549 -39.364 1.00 73.31 155 LEU A N 1
ATOM 1220 C CA . LEU A 1 155 ? 15.065 9.138 -40.019 1.00 73.31 155 LEU A CA 1
ATOM 1221 C C . LEU A 1 155 ? 15.302 10.604 -40.403 1.00 73.31 155 LEU A C 1
ATOM 1223 O O . LEU A 1 155 ? 15.007 11.002 -41.525 1.00 73.31 155 LEU A O 1
ATOM 1227 N N . MET A 1 156 ? 15.902 11.394 -39.512 1.00 64.75 156 MET A N 1
ATOM 1228 C CA . MET A 1 156 ? 16.256 12.788 -39.784 1.00 64.75 156 MET A CA 1
ATOM 1229 C C . MET A 1 156 ? 17.293 12.913 -40.914 1.00 64.75 156 MET A C 1
ATOM 1231 O O . MET A 1 156 ? 17.221 13.850 -41.709 1.00 64.75 156 MET A O 1
ATOM 1235 N N . LEU A 1 157 ? 18.230 11.964 -41.025 1.00 67.25 157 LEU A N 1
ATOM 1236 C CA . LEU A 1 157 ? 19.197 11.908 -42.123 1.00 67.25 157 LEU A CA 1
ATOM 1237 C C . LEU A 1 157 ? 18.511 11.595 -43.460 1.00 67.25 157 LEU A C 1
ATOM 1239 O O . LEU A 1 157 ? 18.751 12.288 -44.442 1.00 67.25 157 LEU A O 1
ATOM 1243 N N . VAL A 1 158 ? 17.620 10.599 -43.488 1.00 75.62 158 VAL A N 1
ATOM 1244 C CA . VAL A 1 158 ? 16.864 10.223 -44.695 1.00 75.62 158 VAL A CA 1
ATOM 1245 C C . VAL A 1 158 ? 15.980 11.378 -45.166 1.00 75.62 158 VAL A C 1
ATOM 1247 O O . VAL A 1 158 ? 15.992 11.705 -46.347 1.00 75.62 158 VAL A O 1
ATOM 1250 N N . VAL A 1 159 ? 15.286 12.065 -44.254 1.00 72.12 159 VAL A N 1
ATOM 1251 C CA . VAL A 1 159 ? 14.493 13.262 -44.586 1.00 72.12 159 VAL A CA 1
ATOM 1252 C C . VAL A 1 159 ? 15.375 14.380 -45.159 1.00 72.12 159 VAL A C 1
ATOM 1254 O O . VAL A 1 159 ? 14.974 15.060 -46.101 1.00 72.12 159 VAL A O 1
ATOM 1257 N N . LYS A 1 160 ? 16.601 14.551 -44.645 1.00 70.19 160 LYS A N 1
ATOM 1258 C CA . LYS A 1 160 ? 17.553 15.557 -45.139 1.00 70.19 160 LYS A CA 1
ATOM 1259 C C . LYS A 1 160 ? 18.114 15.232 -46.526 1.00 70.19 160 LYS A C 1
ATOM 1261 O O . LYS A 1 160 ? 18.384 16.160 -47.283 1.00 70.19 160 LYS A O 1
ATOM 1266 N N . GLU A 1 161 ? 18.303 13.957 -46.857 1.00 68.94 161 GLU A N 1
ATOM 1267 C CA . GLU A 1 161 ? 18.781 13.545 -48.183 1.00 68.94 161 GLU A CA 1
ATOM 1268 C C . GLU A 1 161 ? 17.660 13.551 -49.233 1.00 68.94 161 GLU A C 1
ATOM 1270 O O . GLU A 1 161 ? 17.900 13.958 -50.366 1.00 68.94 161 GLU A O 1
ATOM 1275 N N . LEU A 1 162 ? 16.419 13.234 -48.849 1.00 65.56 162 LEU A N 1
ATOM 1276 C CA . LEU A 1 162 ? 15.252 13.359 -49.736 1.00 65.56 162 LEU A CA 1
ATOM 1277 C C . LEU A 1 162 ? 14.916 14.820 -50.078 1.00 65.56 162 LEU A C 1
ATOM 1279 O O . LEU A 1 162 ? 14.422 15.099 -51.164 1.00 65.56 162 LEU A O 1
ATOM 1283 N N . GLY A 1 163 ? 15.234 15.768 -49.191 1.00 59.56 163 GLY A N 1
ATOM 1284 C CA . GLY A 1 163 ? 15.082 17.203 -49.457 1.00 59.56 163 GLY A CA 1
ATOM 1285 C C . GLY A 1 163 ? 16.145 17.817 -50.382 1.00 59.56 163 GLY A C 1
ATOM 1286 O O . GLY A 1 163 ? 16.066 19.009 -50.662 1.00 59.56 163 GLY A O 1
ATOM 1287 N N . LYS A 1 164 ? 17.149 17.051 -50.838 1.00 57.00 164 LYS A N 1
ATOM 1288 C CA . LYS A 1 164 ? 18.207 17.534 -51.752 1.00 57.00 164 LYS A CA 1
ATOM 1289 C C . LYS A 1 164 ? 18.061 17.047 -53.196 1.00 57.00 164 LYS A C 1
ATOM 1291 O O . LYS A 1 164 ? 18.853 17.455 -54.038 1.00 57.00 164 LYS A O 1
ATOM 1296 N N . THR A 1 165 ? 17.097 16.175 -53.489 1.00 51.62 165 THR A N 1
ATOM 1297 C CA . THR A 1 165 ? 16.986 15.501 -54.797 1.00 51.62 165 THR A CA 1
ATOM 1298 C C . THR A 1 165 ? 15.881 16.033 -55.709 1.00 51.62 165 THR A C 1
ATOM 1300 O O . THR A 1 165 ? 15.627 15.434 -56.746 1.00 51.62 165 THR A O 1
ATOM 1303 N N . GLU A 1 166 ? 15.260 17.168 -55.383 1.00 52.81 166 GLU A N 1
ATOM 1304 C CA . GLU A 1 166 ? 14.374 17.880 -56.313 1.00 52.81 166 GLU A CA 1
ATOM 1305 C C . GLU A 1 166 ? 14.922 19.273 -56.630 1.00 52.81 166 GLU A C 1
ATOM 1307 O O . GLU A 1 166 ? 14.534 20.284 -56.053 1.00 52.81 166 GLU A O 1
ATOM 1312 N N . ALA A 1 167 ? 15.834 19.309 -57.595 1.00 50.03 167 ALA A N 1
ATOM 1313 C CA . ALA A 1 167 ? 15.875 20.376 -58.581 1.00 50.03 167 ALA A CA 1
ATOM 1314 C C . ALA A 1 167 ? 16.057 19.680 -59.938 1.00 50.03 167 ALA A C 1
ATOM 1316 O O . ALA A 1 167 ? 17.142 19.157 -60.192 1.00 50.03 167 ALA A O 1
ATOM 1317 N N . PRO A 1 168 ? 15.011 19.554 -60.773 1.00 46.81 168 PRO A N 1
ATOM 1318 C CA . PRO A 1 168 ? 15.219 19.151 -62.151 1.00 46.81 168 PRO A CA 1
ATOM 1319 C C . PRO A 1 168 ? 15.953 20.286 -62.870 1.00 46.81 168 PRO A C 1
ATOM 1321 O O . PRO A 1 168 ? 15.482 21.423 -62.890 1.00 46.81 168 PRO A O 1
ATOM 1324 N N . ASP A 1 169 ? 17.116 19.953 -63.425 1.00 50.94 169 ASP A N 1
ATOM 1325 C CA . ASP A 1 169 ? 17.813 20.751 -64.426 1.00 50.94 169 ASP A CA 1
ATOM 1326 C C . ASP A 1 169 ? 16.846 21.048 -65.588 1.00 50.94 169 ASP A C 1
ATOM 1328 O O . ASP A 1 169 ? 16.538 20.172 -66.399 1.00 50.94 169 ASP A O 1
ATOM 1332 N N . GLU A 1 170 ? 16.341 22.280 -65.671 1.00 51.38 170 GLU A N 1
ATOM 1333 C CA . GLU A 1 170 ? 15.844 22.829 -66.932 1.00 51.38 170 GLU A CA 1
ATOM 1334 C C . GLU A 1 170 ? 17.062 23.264 -67.761 1.00 51.38 170 GLU A C 1
ATOM 1336 O O . GLU A 1 170 ? 17.630 24.335 -67.549 1.00 51.38 170 GLU A O 1
ATOM 1341 N N . ASP A 1 171 ? 17.487 22.399 -68.685 1.00 47.28 171 ASP A N 1
ATOM 1342 C CA . ASP A 1 171 ? 18.438 22.738 -69.753 1.00 47.28 171 ASP A CA 1
ATOM 1343 C C . ASP A 1 171 ? 17.715 23.567 -70.850 1.00 47.28 171 ASP A C 1
ATOM 1345 O O . ASP A 1 171 ? 16.501 23.419 -71.044 1.00 47.28 171 ASP A O 1
ATOM 1349 N N . PRO A 1 172 ? 18.412 24.475 -71.560 1.00 54.44 172 PRO A N 1
ATOM 1350 C CA . PRO A 1 172 ? 17.825 25.636 -72.205 1.00 54.44 172 PRO A CA 1
ATOM 1351 C C . PRO A 1 172 ? 17.292 25.315 -73.601 1.00 54.44 172 PRO A C 1
ATOM 1353 O O . PRO A 1 172 ? 17.925 24.629 -74.403 1.00 54.44 172 PRO A O 1
ATOM 1356 N N . ALA A 1 173 ? 16.162 25.927 -73.938 1.00 45.81 173 ALA A N 1
ATOM 1357 C CA . ALA A 1 173 ? 15.718 26.071 -75.314 1.00 45.81 173 ALA A CA 1
ATOM 1358 C C . ALA A 1 173 ? 15.388 27.543 -75.573 1.00 45.81 173 ALA A C 1
ATOM 1360 O O . ALA A 1 173 ? 14.319 27.990 -75.169 1.00 45.81 173 ALA A O 1
ATOM 1361 N N . VAL A 1 174 ? 16.327 28.275 -76.186 1.00 46.50 174 VAL A N 1
ATOM 1362 C CA . VAL A 1 174 ? 16.186 29.078 -77.426 1.00 46.50 174 VAL A CA 1
ATOM 1363 C C . VAL A 1 174 ? 17.587 29.426 -77.926 1.00 46.50 174 VAL A C 1
ATOM 1365 O O . VAL A 1 174 ? 18.380 29.972 -77.128 1.00 46.50 174 VAL A O 1
#

Radius of gyration: 26.02 Å; chains: 1; bounding box: 37×43×94 Å

InterPro domains:
  IPR006595 CTLH, C-terminal LisH motif [PS50897] (18-75)
  IPR006595 CTLH, C-terminal LisH motif [SM00668] (18-75)
  IPR013144 CRA domain [SM00757] (71-168)
  IPR024964 CTLH/CRA C-terminal to LisH motif domain [PF10607] (22-136)
  IPR050618 Ubiquitination and Signaling Pathway Regulator [PTHR12864] (22-159)

Sequence (174 aa):
MRIYGFPYPRLADVDCETVVLRTPIKKAIQSGDAERAIEELNHLNPSILKENPGLAFRLEQLLVIELIRNNNLEEALKVAQEELAPIGEKHNGLLEELERTVSLLAFEDFKNCSAADLLDVSRRTEIANEVDSYVLSRFFDGKDAKTITGSMKNLMLVVKELGKTEAPDEDPAV